Protein AF-A0A352MBY8-F1 (afdb_monomer)

Radius of gyration: 14.83 Å; Cα contacts (8 Å, |Δi|>4): 78; chains: 1; bounding box: 33×24×43 Å

pLDDT: mean 87.15, std 10.73, range [58.91, 97.12]

Nearest PDB structures (foldseek):
  4jas-assembly1_A-2  TM=9.093E-01  e=1.046E-02  Thermotoga maritima MSB8
  6rh7-assembly1_B  TM=7.644E-01  e=7.951E-03  Thermotoga maritima
  3dge-assembly3_A  TM=7.659E-01  e=9.766E-03  Thermotoga maritima
  4biw-assembly1_A  TM=8.498E-01  e=5.419E-02  Escherichia coli K-12
  5lfk-assembly1_B-2  TM=8.723E-01  e=8.175E-02  Escherichia coli

Mean predicted aligned error: 5.33 Å

Foldseek 3Di:
DKDWDDPDVVDIDIDDDDDDPDQKADPVCFVVLLDFQGDRDPVCCVVPNDRSCPNVVVQVVQVVVVHHDGDDIDGD

Solvent-accessible surface area (backbone atoms only — not comparable to full-atom values): 4866 Å² total; per-residue (Å²): 89,77,50,75,46,82,75,48,98,96,39,74,46,75,50,77,52,85,86,83,88,70,68,53,44,56,75,94,42,61,76,49,45,46,32,74,66,27,63,93,42,78,66,47,43,75,75,74,50,77,65,30,44,68,50,22,50,50,48,54,54,35,47,76,71,73,49,83,86,87,86,86,64,60,58,118

Sequence (76 aa):
EVTSTEKSPGEIELLVEVSDTGIGIDESKFNLIFEDFTQAEMSTARKYGGTGLGLSIVKKLVELQGGTIDLKSKKN

Secondary structure (DSSP, 8-state):
-EEEEEEETTEEEEEE-----SS---GGGTTGGGSTT--S-HHHHHHH---SHHHHHHHHHHHHTT----------

Structure (mmCIF, N/CA/C/O backbone):
data_AF-A0A352MBY8-F1
#
_entry.id   AF-A0A352MBY8-F1
#
loop_
_atom_site.group_PDB
_atom_site.id
_atom_site.type_symbol
_atom_site.label_atom_id
_atom_site.label_alt_id
_atom_site.label_comp_id
_atom_site.label_asym_id
_atom_site.label_entity_id
_atom_site.label_seq_id
_atom_site.pdbx_PDB_ins_code
_atom_site.Cartn_x
_atom_site.Cartn_y
_atom_site.Cartn_z
_atom_site.occupancy
_atom_site.B_iso_or_equiv
_atom_site.auth_seq_id
_atom_site.auth_comp_id
_atom_site.auth_asym_id
_atom_site.auth_atom_id
_atom_site.pdbx_PDB_model_num
ATOM 1 N N . GLU A 1 1 ? -6.563 -10.866 0.176 1.00 91.81 1 GLU A N 1
ATOM 2 C CA . GLU A 1 1 ? -7.228 -11.396 1.377 1.00 91.81 1 GLU A CA 1
ATOM 3 C C . GLU A 1 1 ? -7.944 -10.265 2.101 1.00 91.81 1 GLU A C 1
ATOM 5 O O . GLU A 1 1 ? -7.527 -9.123 1.955 1.00 91.81 1 GLU A O 1
ATOM 10 N N . VAL A 1 2 ? -9.041 -10.548 2.802 1.00 95.19 2 VAL A N 1
ATOM 11 C CA . VAL A 1 2 ? -9.730 -9.560 3.645 1.00 95.19 2 VAL A CA 1
ATOM 12 C C . VAL A 1 2 ? -9.992 -10.207 4.995 1.00 95.19 2 VAL A C 1
ATOM 14 O O . VAL A 1 2 ? -10.607 -11.271 5.047 1.00 95.19 2 VAL A O 1
ATOM 17 N N . THR A 1 3 ? -9.537 -9.572 6.069 1.00 96.88 3 THR A N 1
ATOM 18 C CA . THR A 1 3 ? -9.777 -10.007 7.448 1.00 96.88 3 THR A CA 1
ATOM 19 C C . THR A 1 3 ? -10.338 -8.852 8.274 1.00 96.88 3 THR A C 1
ATOM 21 O O . THR A 1 3 ? -10.243 -7.686 7.890 1.00 96.88 3 THR A O 1
ATOM 24 N N . SER A 1 4 ? -10.991 -9.179 9.388 1.00 95.56 4 SER A N 1
ATOM 25 C CA . SER A 1 4 ? -11.627 -8.202 10.271 1.00 95.56 4 SER A CA 1
ATOM 26 C C . SER A 1 4 ? -11.337 -8.524 11.729 1.00 95.56 4 SER A C 1
ATOM 28 O O . SER A 1 4 ? -11.417 -9.692 12.119 1.00 95.56 4 SER A O 1
ATOM 30 N N . THR A 1 5 ? -11.090 -7.505 12.540 1.00 95.44 5 THR A N 1
ATOM 31 C CA . THR A 1 5 ? -10.897 -7.621 13.989 1.00 95.44 5 THR A CA 1
ATOM 32 C C . THR A 1 5 ? -11.797 -6.625 14.719 1.00 95.44 5 THR A C 1
ATOM 34 O O . THR A 1 5 ? -12.105 -5.549 14.210 1.00 95.44 5 THR A O 1
ATOM 37 N N . GLU A 1 6 ? -12.271 -6.987 15.912 1.00 94.38 6 GLU A N 1
ATOM 38 C CA . GLU 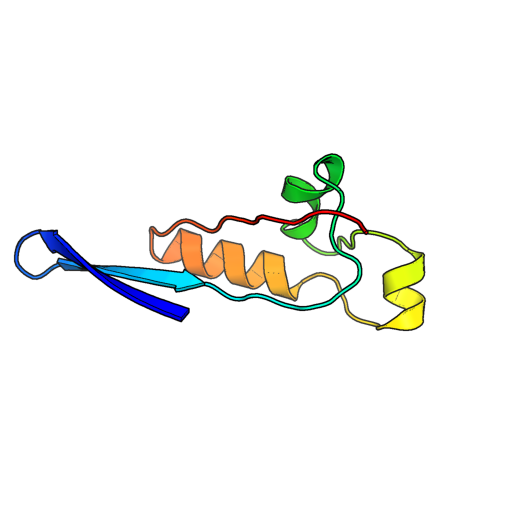A 1 6 ? -12.972 -6.037 16.779 1.00 94.38 6 GLU A CA 1
ATOM 39 C C . GLU A 1 6 ? -11.933 -5.146 17.465 1.00 94.38 6 GLU A C 1
ATOM 41 O O . GLU A 1 6 ? -11.045 -5.643 18.160 1.00 94.38 6 GLU A O 1
ATOM 46 N N . LYS A 1 7 ? -12.032 -3.833 17.254 1.00 90.12 7 LYS A N 1
ATOM 47 C CA . LYS A 1 7 ? -11.111 -2.850 17.840 1.00 90.12 7 LYS A CA 1
ATOM 48 C C . LYS A 1 7 ? -11.660 -2.279 19.143 1.00 90.12 7 LYS A C 1
ATOM 50 O O . LYS A 1 7 ? -10.917 -2.073 20.102 1.00 90.12 7 LYS A O 1
ATOM 55 N N . SER A 1 8 ? -1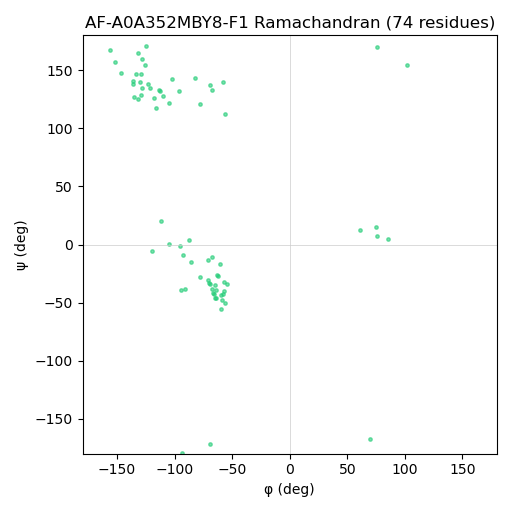2.967 -2.042 19.181 1.00 93.62 8 SER A N 1
ATOM 56 C CA . SER A 1 8 ? -13.725 -1.621 20.357 1.00 93.62 8 SER A CA 1
ATOM 57 C C . SER A 1 8 ? -15.203 -2.018 20.184 1.00 93.62 8 SER A C 1
ATOM 59 O O . SER A 1 8 ? -15.595 -2.390 19.076 1.00 93.62 8 SER A O 1
ATOM 61 N N . PRO A 1 9 ? -16.047 -1.975 21.235 1.00 94.94 9 PRO A N 1
ATOM 62 C CA . PRO A 1 9 ? -17.453 -2.357 21.114 1.00 94.94 9 PRO A CA 1
ATOM 63 C C . PRO A 1 9 ? -18.180 -1.547 20.029 1.00 94.94 9 PRO A C 1
ATOM 65 O O . PRO A 1 9 ? -18.404 -0.347 20.179 1.00 94.94 9 PRO A O 1
ATOM 68 N N . GLY A 1 10 ? -18.568 -2.217 18.942 1.00 92.50 10 GLY A N 1
ATOM 69 C CA . GLY A 1 10 ? -19.222 -1.591 17.785 1.00 92.50 10 GLY A CA 1
ATOM 70 C C . GLY A 1 10 ? -18.274 -0.993 16.734 1.00 92.50 10 GLY A C 1
ATOM 71 O O . GLY A 1 10 ? -18.759 -0.406 15.768 1.00 92.50 10 GLY A O 1
ATOM 72 N N . GLU A 1 11 ? -16.956 -1.163 16.878 1.00 93.50 11 GLU A N 1
ATOM 73 C CA . GLU A 1 11 ? -15.929 -0.732 15.921 1.00 93.50 11 GLU A CA 1
ATOM 74 C C . GLU A 1 11 ? -15.148 -1.944 15.391 1.00 93.50 11 GLU A C 1
ATOM 76 O O . GLU A 1 11 ? -14.575 -2.731 16.150 1.00 93.50 11 GLU A O 1
ATOM 81 N N . ILE A 1 12 ? -15.098 -2.071 14.066 1.00 94.62 12 ILE A N 1
ATOM 82 C CA . ILE A 1 12 ? -14.371 -3.135 13.369 1.00 94.62 12 ILE A CA 1
ATOM 83 C C . ILE A 1 12 ? -13.212 -2.505 12.606 1.00 94.62 12 ILE A C 1
ATOM 85 O O . ILE A 1 12 ? -13.399 -1.530 11.880 1.00 94.62 12 ILE A O 1
ATOM 89 N N . GLU A 1 13 ? -12.033 -3.098 12.732 1.00 94.62 13 GLU A N 1
ATOM 90 C CA . GLU A 1 13 ? -10.891 -2.817 11.873 1.00 94.62 13 GLU A CA 1
ATOM 91 C C . GLU A 1 13 ? -10.840 -3.857 10.748 1.00 94.62 13 GLU A C 1
ATOM 93 O O . GLU A 1 13 ? -10.993 -5.058 10.983 1.00 94.62 13 GLU A O 1
ATOM 98 N N . LEU A 1 14 ? -10.679 -3.393 9.507 1.00 95.94 14 LEU A N 1
ATOM 99 C CA . LEU A 1 14 ? -10.587 -4.242 8.321 1.00 95.94 14 LEU A CA 1
ATOM 100 C C . LEU A 1 14 ? -9.165 -4.196 7.768 1.00 95.94 14 LEU A C 1
ATOM 102 O O . LEU A 1 14 ? -8.655 -3.120 7.462 1.00 95.94 14 LEU A O 1
ATOM 106 N N . LEU A 1 15 ? -8.564 -5.365 7.567 1.00 96.19 15 LEU A N 1
ATOM 107 C CA . LEU A 1 15 ? -7.301 -5.516 6.855 1.00 96.19 15 LEU A CA 1
ATOM 108 C C . LEU A 1 15 ? -7.583 -6.085 5.464 1.00 96.19 15 LEU A C 1
ATOM 110 O O . LEU A 1 15 ? -8.149 -7.169 5.324 1.00 96.19 15 LEU A O 1
ATOM 114 N N . VAL A 1 16 ? -7.171 -5.351 4.431 1.00 96.75 16 VAL A N 1
ATOM 115 C CA . VAL A 1 16 ? -7.288 -5.760 3.028 1.00 96.75 16 VAL A CA 1
ATOM 116 C C . VAL A 1 16 ? -5.890 -5.909 2.446 1.00 96.75 16 VA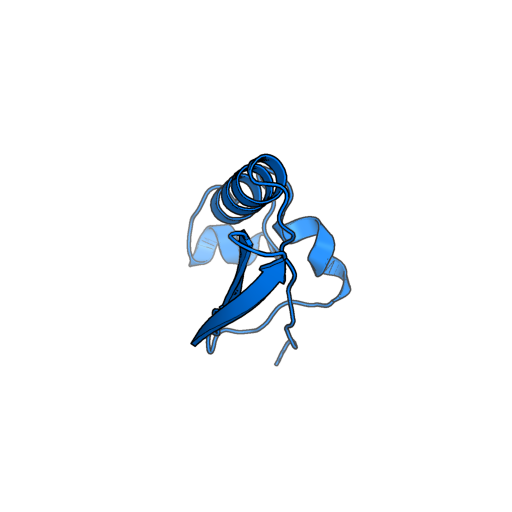L A C 1
ATOM 118 O O . VAL A 1 16 ? -5.148 -4.938 2.339 1.00 96.75 16 VAL A O 1
ATOM 121 N N . GLU A 1 17 ? -5.545 -7.121 2.025 1.00 96.38 17 GLU A N 1
ATOM 122 C CA . GLU A 1 17 ? -4.250 -7.440 1.425 1.00 96.38 17 GLU A CA 1
ATOM 123 C C . GLU A 1 17 ? -4.413 -7.810 -0.049 1.00 96.38 17 GLU A C 1
ATOM 125 O O . GLU A 1 17 ? -5.252 -8.636 -0.422 1.00 96.38 17 GLU A O 1
ATOM 130 N N . VAL A 1 18 ? -3.580 -7.223 -0.903 1.00 94.81 18 VAL A N 1
ATOM 131 C CA . VAL A 1 18 ? -3.526 -7.520 -2.338 1.00 94.81 18 VAL A CA 1
ATOM 132 C C . VAL A 1 18 ? -2.118 -7.992 -2.671 1.00 94.81 18 VAL A C 1
ATOM 134 O O . VAL A 1 18 ? -1.139 -7.398 -2.231 1.00 94.81 18 VAL A O 1
ATOM 137 N N . SER A 1 19 ? -2.011 -9.069 -3.445 1.00 93.94 19 SER A N 1
ATOM 138 C CA . SER A 1 19 ? -0.730 -9.617 -3.892 1.00 93.94 19 SER A CA 1
ATOM 139 C C . SER A 1 19 ? -0.752 -9.835 -5.396 1.00 93.94 19 SER A C 1
ATOM 141 O O . SER A 1 19 ? -1.753 -10.291 -5.950 1.00 93.94 19 SER A O 1
ATOM 143 N N . ASP A 1 20 ? 0.364 -9.525 -6.047 1.00 90.81 20 ASP A N 1
ATOM 144 C CA . ASP A 1 20 ? 0.577 -9.738 -7.474 1.00 90.81 20 ASP A CA 1
ATOM 145 C C . ASP A 1 20 ? 1.839 -10.581 -7.730 1.00 90.81 20 ASP A C 1
ATOM 147 O O . ASP A 1 20 ? 2.601 -10.896 -6.817 1.00 90.81 20 ASP A O 1
ATOM 151 N N . THR A 1 21 ? 2.028 -10.998 -8.982 1.00 92.31 21 THR A N 1
ATOM 152 C CA . THR A 1 21 ? 3.169 -11.820 -9.437 1.00 92.31 21 THR A CA 1
ATOM 153 C C . THR A 1 21 ? 4.108 -11.042 -10.363 1.00 92.31 21 THR A C 1
ATOM 155 O O . THR A 1 21 ? 4.841 -11.623 -11.164 1.00 92.31 21 THR A O 1
ATOM 158 N N . GLY A 1 22 ? 4.053 -9.712 -10.304 1.00 87.19 22 GLY A N 1
ATOM 159 C CA . GLY A 1 22 ? 4.834 -8.815 -11.136 1.00 87.19 22 GLY A CA 1
ATOM 160 C C . GLY A 1 22 ? 6.327 -8.825 -10.811 1.00 87.19 22 GLY A C 1
ATOM 161 O O . GLY A 1 22 ? 6.849 -9.617 -10.032 1.00 87.19 22 GLY A O 1
ATOM 162 N N . ILE A 1 23 ? 7.042 -7.890 -11.433 1.00 87.00 23 ILE A N 1
ATOM 163 C CA . ILE A 1 23 ? 8.507 -7.763 -11.331 1.00 87.00 23 ILE A CA 1
ATOM 164 C C . ILE A 1 23 ? 9.010 -7.347 -9.936 1.00 87.00 23 ILE A C 1
ATOM 166 O O . ILE A 1 23 ? 10.217 -7.370 -9.690 1.00 87.00 23 ILE A O 1
ATOM 170 N N . GLY A 1 24 ? 8.095 -6.944 -9.052 1.00 88.88 24 GLY A N 1
ATOM 171 C CA . GLY A 1 24 ? 8.400 -6.379 -7.747 1.00 88.88 24 GLY A CA 1
ATOM 172 C C . GLY A 1 24 ? 8.894 -4.931 -7.801 1.00 88.88 24 GLY A C 1
ATOM 173 O O . GLY A 1 24 ? 9.177 -4.364 -8.860 1.00 88.88 24 GLY A O 1
ATOM 174 N N . ILE A 1 25 ? 8.978 -4.316 -6.627 1.00 86.88 25 ILE A N 1
ATOM 175 C CA . ILE A 1 25 ? 9.384 -2.923 -6.431 1.00 86.88 25 ILE A CA 1
ATOM 176 C C . ILE A 1 25 ? 10.586 -2.906 -5.488 1.00 86.88 25 ILE A C 1
A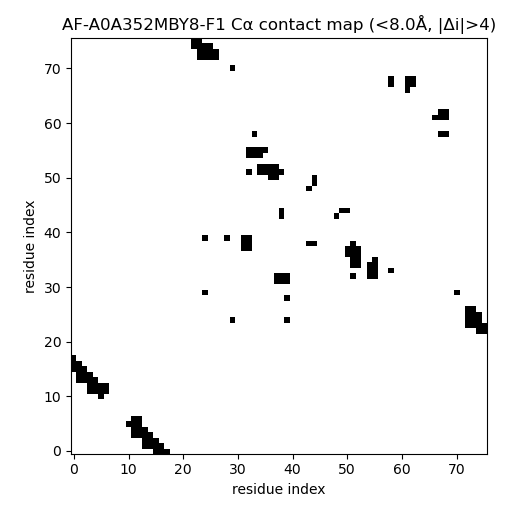TOM 178 O O . ILE A 1 25 ? 10.636 -3.654 -4.516 1.00 86.88 25 ILE A O 1
ATOM 182 N N . ASP A 1 26 ? 11.568 -2.066 -5.806 1.00 89.31 26 ASP A N 1
ATOM 183 C CA . ASP A 1 26 ? 12.726 -1.824 -4.946 1.00 89.31 26 ASP A CA 1
ATOM 184 C C . ASP A 1 26 ? 12.305 -1.052 -3.684 1.00 89.31 26 ASP A C 1
ATOM 186 O O . ASP A 1 26 ? 11.536 -0.092 -3.789 1.00 89.31 26 ASP A O 1
ATOM 190 N N . GLU A 1 27 ? 12.824 -1.435 -2.515 1.00 88.69 27 GLU A N 1
ATOM 191 C CA . GLU A 1 27 ? 12.497 -0.803 -1.225 1.00 88.69 27 GLU A CA 1
ATOM 192 C C . GLU A 1 27 ? 12.728 0.714 -1.234 1.00 88.69 27 GLU A C 1
ATOM 194 O O . GLU A 1 27 ? 11.936 1.470 -0.669 1.00 88.69 27 GLU A O 1
ATOM 199 N N . SER A 1 28 ? 13.739 1.191 -1.971 1.00 87.81 28 SER A N 1
ATOM 200 C CA . SER A 1 28 ? 14.027 2.626 -2.122 1.00 87.81 28 SER A CA 1
ATOM 201 C C . SER A 1 28 ? 12.879 3.430 -2.745 1.00 87.81 28 SER A C 1
ATOM 203 O O . SER A 1 28 ? 12.849 4.657 -2.635 1.00 87.81 28 SER A O 1
ATOM 205 N N . LYS A 1 29 ? 11.922 2.760 -3.395 1.00 86.81 29 LYS A N 1
ATOM 206 C CA . LYS A 1 29 ? 10.794 3.378 -4.101 1.00 86.81 29 LYS A CA 1
ATOM 207 C C . LYS A 1 29 ? 9.469 3.248 -3.353 1.00 86.81 29 LYS A C 1
ATOM 209 O O . LYS A 1 29 ? 8.469 3.749 -3.852 1.00 86.81 29 LYS A O 1
ATOM 214 N N . PHE A 1 30 ? 9.430 2.628 -2.173 1.00 89.38 30 PHE A N 1
ATOM 215 C CA . PHE A 1 30 ? 8.175 2.345 -1.460 1.00 89.38 30 PHE A CA 1
ATOM 216 C C . PHE A 1 30 ? 7.370 3.599 -1.122 1.00 89.38 30 PHE A C 1
ATOM 218 O O . PHE A 1 30 ? 6.169 3.645 -1.360 1.00 89.38 30 PHE A O 1
ATOM 225 N N . ASN A 1 31 ? 8.034 4.651 -0.649 1.00 85.69 31 ASN A N 1
ATOM 226 C CA . ASN A 1 31 ? 7.350 5.918 -0.376 1.00 85.69 31 ASN A CA 1
ATOM 227 C C . ASN A 1 31 ? 6.899 6.604 -1.669 1.00 85.69 31 ASN A C 1
ATOM 229 O O . ASN A 1 31 ? 5.846 7.229 -1.722 1.00 85.69 31 ASN A O 1
ATOM 233 N N . LEU A 1 32 ? 7.693 6.445 -2.726 1.00 87.31 32 LEU A N 1
ATOM 234 C CA . LEU A 1 32 ? 7.521 7.146 -3.984 1.00 87.31 32 LEU A CA 1
ATOM 235 C C . LEU A 1 32 ? 6.286 6.665 -4.767 1.00 87.31 32 LEU A C 1
ATOM 237 O O . LEU A 1 32 ? 5.678 7.446 -5.489 1.00 87.31 32 LEU A O 1
ATOM 241 N N . ILE A 1 33 ? 5.887 5.395 -4.639 1.00 88.25 33 ILE A N 1
ATOM 242 C CA . ILE A 1 33 ? 4.750 4.863 -5.413 1.00 88.25 33 ILE A CA 1
ATOM 243 C C . ILE A 1 33 ? 3.385 5.399 -4.970 1.00 88.25 33 ILE A C 1
ATOM 245 O O . ILE A 1 33 ? 2.402 5.214 -5.684 1.00 88.25 33 ILE A O 1
ATOM 249 N N . PHE A 1 34 ? 3.321 6.043 -3.805 1.00 90.81 34 PHE A N 1
ATOM 250 C CA . PHE A 1 34 ? 2.116 6.701 -3.313 1.00 90.81 34 PHE A CA 1
ATOM 251 C C . PHE A 1 34 ? 2.073 8.200 -3.643 1.00 90.81 34 PHE A C 1
ATOM 253 O O . PHE A 1 34 ? 1.092 8.861 -3.304 1.00 90.81 34 PHE A O 1
ATOM 260 N N . GLU A 1 35 ? 3.106 8.740 -4.294 1.00 88.81 35 GLU A N 1
ATOM 261 C CA . GLU A 1 35 ? 3.157 10.138 -4.717 1.00 88.81 35 GLU A CA 1
ATOM 262 C C . GLU A 1 35 ? 2.414 10.348 -6.039 1.00 88.81 35 GLU A C 1
ATOM 264 O O . GLU A 1 35 ? 2.474 9.522 -6.957 1.00 88.81 35 GLU A O 1
ATOM 269 N N . ASP A 1 36 ? 1.736 11.491 -6.159 1.00 86.81 36 ASP A N 1
ATOM 270 C CA . ASP A 1 36 ? 1.021 11.848 -7.381 1.00 86.81 36 ASP A CA 1
ATOM 271 C C . ASP A 1 36 ? 1.984 11.876 -8.581 1.00 86.81 36 ASP A C 1
ATOM 273 O O . ASP A 1 36 ? 3.121 12.342 -8.495 1.00 86.81 36 ASP A O 1
ATOM 277 N N . PHE A 1 37 ? 1.513 11.378 -9.725 1.00 81.31 37 PHE A N 1
ATOM 278 C CA . PHE A 1 37 ? 2.257 11.343 -10.989 1.00 81.31 37 PHE A CA 1
ATOM 279 C C . PHE A 1 37 ? 3.559 10.542 -10.984 1.00 81.31 37 PHE A C 1
ATOM 281 O O . PHE A 1 37 ? 4.327 10.620 -11.949 1.00 81.31 37 PHE A O 1
ATOM 288 N N . THR A 1 38 ? 3.803 9.737 -9.949 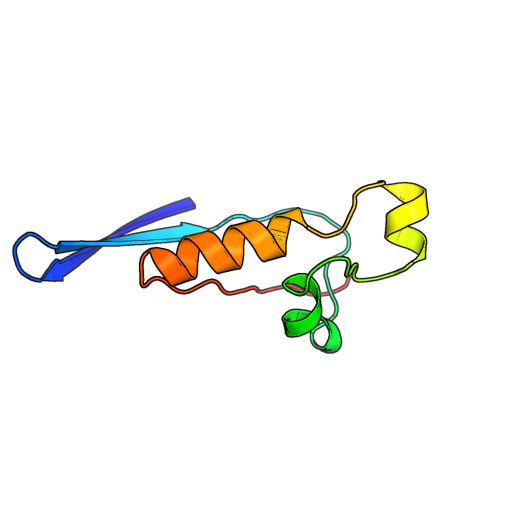1.00 79.75 38 THR A N 1
ATOM 289 C CA . THR A 1 38 ? 5.055 9.000 -9.846 1.00 79.75 38 THR A CA 1
ATOM 290 C C . THR A 1 38 ? 4.898 7.535 -10.223 1.00 79.75 38 THR A C 1
ATOM 292 O O . THR A 1 38 ? 3.889 6.884 -9.962 1.00 79.75 38 THR A O 1
ATOM 295 N N . GLN A 1 39 ? 5.918 7.006 -10.894 1.00 71.88 39 GLN A N 1
ATOM 296 C CA . GLN A 1 39 ? 6.015 5.601 -11.255 1.00 71.88 39 GLN A CA 1
ATOM 297 C C . GLN A 1 39 ? 7.405 5.083 -10.922 1.00 71.88 39 GLN A C 1
ATOM 299 O O . GLN A 1 39 ? 8.391 5.809 -11.047 1.00 71.88 39 GLN A O 1
ATOM 304 N N . ALA A 1 40 ? 7.490 3.808 -10.537 1.00 67.50 40 ALA A N 1
ATOM 305 C CA . ALA A 1 40 ? 8.747 3.208 -10.112 1.00 67.50 40 ALA A CA 1
ATOM 306 C C . ALA A 1 40 ? 9.851 3.308 -11.184 1.00 67.50 40 ALA A C 1
ATOM 308 O O . ALA A 1 40 ? 11.016 3.461 -10.829 1.00 67.50 40 ALA A O 1
ATOM 309 N N . GLU A 1 41 ? 9.528 3.265 -12.482 1.00 67.19 41 GLU A N 1
ATOM 310 C CA . GLU A 1 41 ? 10.481 3.538 -13.567 1.00 67.19 41 GLU A CA 1
ATOM 311 C C . GLU 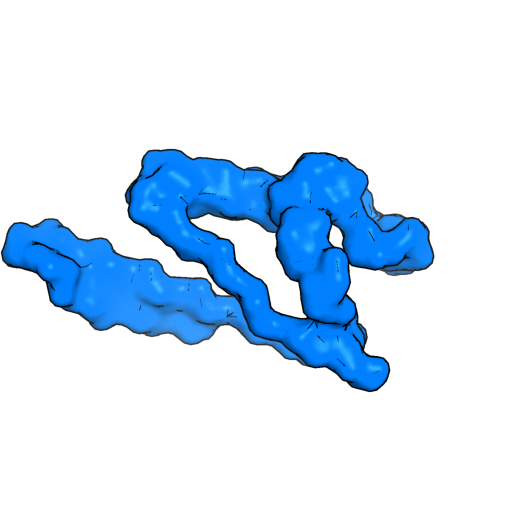A 1 41 ? 9.796 4.221 -14.764 1.00 67.19 41 GLU A C 1
ATOM 313 O O . GLU A 1 41 ? 8.649 3.921 -15.091 1.00 67.19 41 GLU A O 1
ATOM 318 N N . MET A 1 42 ? 10.520 5.092 -15.484 1.00 58.91 42 MET A N 1
ATOM 319 C CA . MET A 1 42 ? 10.031 5.701 -16.738 1.00 58.91 42 MET A CA 1
ATOM 320 C C . MET A 1 42 ? 9.757 4.664 -17.843 1.00 58.91 42 MET A C 1
ATOM 322 O O . MET A 1 42 ? 8.942 4.897 -18.737 1.00 58.91 42 MET A O 1
ATOM 326 N N . SER A 1 43 ? 10.449 3.522 -17.804 1.00 59.28 43 SER A N 1
ATOM 327 C CA . SER A 1 43 ? 10.240 2.385 -18.709 1.00 59.28 43 SER A CA 1
ATOM 328 C C . SER A 1 43 ? 8.851 1.758 -18.513 1.00 59.28 43 SER A C 1
ATOM 330 O O . SER A 1 43 ? 8.217 1.351 -19.489 1.00 59.28 43 SER A O 1
ATOM 332 N N . THR A 1 44 ? 8.347 1.749 -17.276 1.00 60.88 44 THR A N 1
ATOM 333 C CA . THR A 1 44 ? 7.037 1.213 -16.887 1.00 60.88 44 THR A CA 1
ATOM 334 C C . THR A 1 44 ? 5.899 2.024 -17.504 1.00 60.88 44 THR A C 1
ATOM 336 O O . THR A 1 44 ? 5.000 1.426 -18.093 1.00 60.88 44 THR A O 1
ATOM 339 N N . ALA A 1 45 ? 5.991 3.361 -17.501 1.00 60.53 45 ALA A N 1
ATOM 340 C CA . ALA A 1 45 ? 5.002 4.256 -18.120 1.00 60.53 45 ALA A CA 1
ATOM 341 C C . ALA A 1 45 ? 4.813 3.962 -19.610 1.00 60.53 45 ALA A C 1
ATOM 343 O O . ALA A 1 45 ? 3.704 3.969 -20.137 1.00 60.53 45 ALA A O 1
ATOM 344 N N . ARG A 1 46 ? 5.923 3.680 -20.299 1.00 59.59 46 ARG A N 1
ATOM 345 C CA . ARG A 1 46 ? 5.932 3.426 -21.740 1.00 59.59 46 ARG A CA 1
ATOM 346 C C . ARG A 1 46 ? 5.441 2.018 -22.089 1.00 59.59 46 ARG A C 1
ATOM 348 O O . ARG A 1 46 ? 4.930 1.818 -23.184 1.00 59.59 46 ARG A O 1
ATOM 355 N N . LYS A 1 47 ? 5.614 1.052 -21.178 1.00 65.44 47 LYS A N 1
ATOM 356 C CA . LYS A 1 47 ? 5.256 -0.362 -21.380 1.00 65.44 47 LYS A CA 1
ATOM 357 C C . LYS A 1 47 ? 3.831 -0.698 -20.934 1.00 65.44 47 LYS A C 1
ATOM 359 O O . LYS A 1 47 ? 3.174 -1.490 -21.599 1.00 65.44 47 LYS A O 1
ATOM 364 N N . TYR A 1 48 ? 3.367 -0.120 -19.829 1.00 69.75 48 TYR A N 1
ATOM 365 C CA . TYR A 1 48 ? 2.076 -0.452 -19.213 1.00 69.75 48 TYR A CA 1
ATOM 366 C C . TYR A 1 48 ? 1.110 0.741 -19.133 1.00 69.75 48 TYR A C 1
ATOM 368 O O . TYR A 1 48 ? -0.049 0.560 -18.771 1.00 69.75 48 TYR A O 1
ATOM 376 N N . GLY A 1 49 ? 1.549 1.947 -19.514 1.00 67.25 49 GLY A N 1
ATOM 377 C CA . GLY A 1 49 ? 0.731 3.156 -19.430 1.00 67.25 49 GLY A CA 1
ATOM 378 C C . GLY A 1 49 ? 0.477 3.611 -17.988 1.00 67.25 49 GLY A C 1
ATOM 379 O O . GLY A 1 49 ? 1.110 3.149 -17.041 1.00 67.25 49 GLY A O 1
ATOM 380 N N . GLY A 1 50 ? -0.467 4.540 -17.829 1.00 74.38 50 GLY A N 1
ATOM 381 C CA . GLY A 1 50 ? -0.929 5.031 -16.529 1.00 74.38 50 GLY A CA 1
ATOM 382 C C . GLY A 1 50 ? -0.346 6.387 -16.133 1.00 74.38 50 GLY A C 1
ATOM 383 O O . GLY A 1 50 ? 0.730 6.780 -16.571 1.00 74.38 50 GLY A O 1
ATOM 384 N N . THR A 1 51 ? -1.078 7.116 -15.293 1.00 79.12 51 THR A N 1
ATOM 385 C CA . THR A 1 51 ? -0.685 8.443 -14.794 1.00 79.12 51 THR A CA 1
ATOM 386 C C . THR A 1 51 ? 0.069 8.386 -13.472 1.00 79.12 51 THR A C 1
ATOM 388 O O . THR A 1 51 ? 0.563 9.410 -13.042 1.00 79.12 51 THR A O 1
ATOM 391 N N . GLY A 1 52 ? 0.141 7.225 -12.810 1.00 81.69 52 GLY A N 1
ATOM 392 C CA . GLY A 1 52 ? 0.692 7.113 -11.452 1.00 81.69 52 GLY A CA 1
ATOM 393 C C . GLY A 1 52 ? -0.247 7.614 -10.343 1.00 81.69 52 GLY A C 1
ATOM 394 O O . GLY A 1 52 ? 0.153 7.666 -9.194 1.00 81.69 52 GLY A O 1
ATOM 395 N N . LEU A 1 53 ? -1.503 7.958 -10.656 1.00 89.12 53 LEU A N 1
ATOM 396 C CA . LEU A 1 53 ? -2.447 8.504 -9.666 1.00 89.12 53 LEU A CA 1
ATOM 397 C C . LEU A 1 53 ? -3.217 7.446 -8.863 1.00 89.12 53 LEU A C 1
ATOM 399 O O . LEU A 1 53 ? -3.838 7.770 -7.860 1.00 89.12 53 LEU A O 1
ATOM 403 N N . GLY A 1 54 ? -3.231 6.185 -9.302 1.00 90.75 54 GLY A N 1
ATOM 404 C CA . GLY A 1 54 ? -4.076 5.159 -8.681 1.00 90.75 54 GLY A CA 1
ATOM 405 C C . GLY A 1 54 ? -3.763 4.953 -7.196 1.00 90.75 54 GLY A C 1
ATOM 406 O O . GLY A 1 54 ? -4.642 5.101 -6.352 1.00 90.75 54 GLY A O 1
ATOM 407 N N . LEU A 1 55 ? -2.501 4.662 -6.871 1.00 92.12 55 LEU A N 1
ATOM 408 C CA . LEU A 1 55 ? -2.078 4.402 -5.492 1.00 92.12 55 LEU A CA 1
ATOM 409 C C . LEU A 1 55 ? -2.109 5.658 -4.615 1.00 92.12 55 LEU A C 1
ATOM 411 O O . LEU A 1 55 ? -2.443 5.555 -3.437 1.00 92.12 55 LEU A O 1
ATOM 415 N N . SER A 1 56 ? -1.830 6.837 -5.177 1.00 91.69 56 SER A N 1
ATOM 416 C CA . SER A 1 56 ? -1.919 8.091 -4.427 1.00 91.69 56 SER A CA 1
ATOM 417 C C . SER A 1 56 ? -3.364 8.428 -4.043 1.00 91.69 56 SER A C 1
ATOM 419 O O . SER A 1 56 ? -3.624 8.855 -2.917 1.00 91.69 56 SER A O 1
ATOM 421 N N . ILE A 1 57 ? -4.332 8.161 -4.929 1.00 94.19 57 ILE A N 1
ATOM 422 C CA . ILE A 1 57 ? -5.765 8.274 -4.620 1.00 94.19 57 ILE A CA 1
ATOM 423 C C . ILE A 1 57 ? -6.160 7.266 -3.537 1.00 94.19 57 ILE A C 1
ATOM 425 O O . ILE A 1 57 ? -6.834 7.645 -2.582 1.00 94.19 57 ILE A O 1
ATOM 429 N N . VAL A 1 58 ? -5.727 6.005 -3.652 1.00 95.38 58 VAL A N 1
ATOM 430 C CA . VAL A 1 58 ? -6.018 4.971 -2.643 1.00 95.38 58 VAL A CA 1
ATOM 431 C C . VAL A 1 58 ? -5.488 5.385 -1.272 1.00 95.38 58 VAL A C 1
ATOM 433 O O . VAL A 1 58 ? -6.248 5.351 -0.308 1.00 95.38 58 VAL A O 1
ATOM 436 N N . LYS A 1 59 ? -4.233 5.842 -1.183 1.00 94.75 59 LYS A N 1
ATOM 437 C CA . LYS A 1 59 ? -3.644 6.322 0.074 1.00 94.75 59 LYS A CA 1
ATOM 438 C C . LYS A 1 59 ? -4.473 7.446 0.691 1.00 94.75 59 LYS A C 1
ATOM 440 O O . LYS A 1 59 ? -4.871 7.332 1.844 1.00 94.75 59 LYS A O 1
ATOM 445 N N . LYS A 1 60 ? -4.819 8.473 -0.094 1.00 95.62 60 LYS A 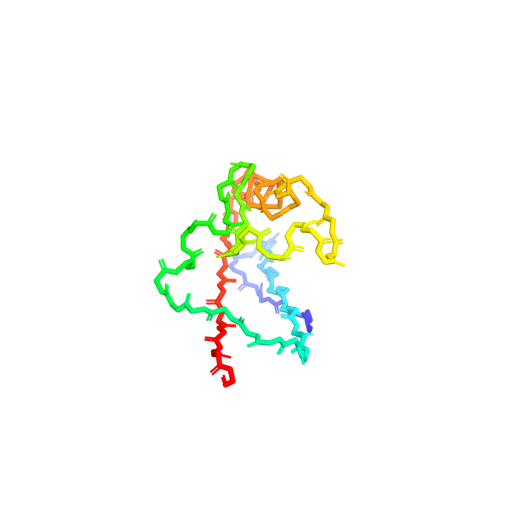N 1
ATOM 446 C CA . LYS A 1 60 ? -5.649 9.597 0.373 1.00 95.62 60 LYS A CA 1
ATOM 447 C C . LYS A 1 60 ? -7.012 9.127 0.893 1.00 95.62 60 LYS A C 1
ATOM 449 O O . LYS A 1 60 ? -7.468 9.613 1.920 1.00 95.62 60 LYS A O 1
ATOM 454 N N . LEU A 1 61 ? -7.668 8.189 0.207 1.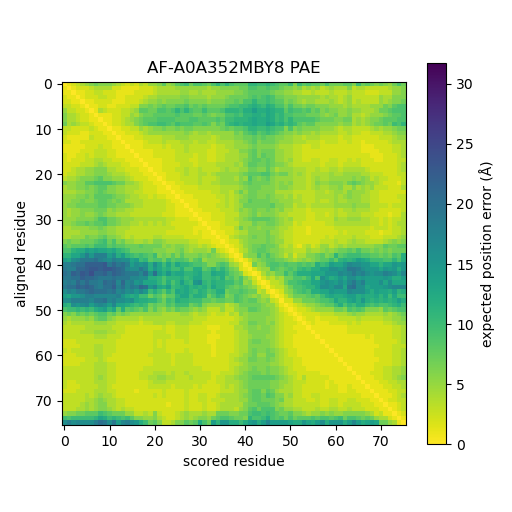00 97.00 61 LEU A N 1
ATOM 455 C CA . LEU A 1 61 ? -8.964 7.652 0.638 1.00 97.00 61 LEU A CA 1
ATOM 456 C C . LEU A 1 61 ? -8.861 6.854 1.943 1.00 97.00 61 LEU A C 1
ATOM 458 O O . LEU A 1 61 ? -9.717 7.013 2.810 1.00 97.00 61 LEU A O 1
ATOM 462 N N . VAL A 1 62 ? -7.824 6.028 2.089 1.00 96.12 62 VAL A N 1
ATOM 463 C CA . VAL A 1 62 ? -7.569 5.245 3.307 1.00 96.12 62 VAL A CA 1
ATOM 464 C C . VAL A 1 62 ? -7.264 6.166 4.491 1.00 96.12 62 VAL A C 1
ATOM 466 O O . VAL A 1 62 ? -7.871 6.021 5.550 1.00 96.12 62 VAL A O 1
ATOM 469 N N . GLU A 1 63 ? -6.403 7.166 4.301 1.00 96.00 63 GLU A N 1
ATOM 470 C CA . GLU A 1 63 ? -6.063 8.151 5.336 1.00 96.00 63 GLU A CA 1
ATOM 471 C C . GLU A 1 63 ? -7.279 9.000 5.747 1.00 96.00 63 GLU A C 1
ATOM 473 O O . GLU A 1 63 ? -7.487 9.244 6.934 1.00 96.00 63 GLU A O 1
ATOM 478 N N . LEU A 1 64 ? -8.138 9.397 4.796 1.00 97.12 64 LEU A N 1
ATOM 479 C CA . LEU A 1 64 ? -9.395 10.106 5.088 1.00 97.12 64 LEU A CA 1
ATOM 480 C C . LEU A 1 64 ? -10.375 9.269 5.922 1.00 97.12 64 LEU A C 1
ATOM 482 O O . LEU A 1 64 ? -11.201 9.833 6.637 1.00 97.12 64 LEU A O 1
ATOM 486 N N . GLN A 1 65 ? -10.291 7.942 5.834 1.00 93.81 65 GLN A N 1
ATOM 487 C CA . GLN A 1 65 ? -11.071 7.009 6.651 1.00 93.81 65 GLN A CA 1
ATOM 488 C C . GLN A 1 65 ? -10.387 6.678 7.988 1.00 93.81 65 GLN A C 1
ATOM 490 O O . GLN A 1 65 ? -10.907 5.869 8.752 1.00 93.81 65 GLN A O 1
ATOM 495 N N . GLY A 1 66 ? -9.242 7.300 8.291 1.00 94.00 66 GLY A N 1
ATOM 496 C CA . GLY A 1 66 ? -8.473 7.053 9.512 1.00 94.00 66 GLY A CA 1
ATOM 497 C C . GLY A 1 66 ? -7.695 5.735 9.507 1.00 94.00 66 GLY A C 1
ATOM 498 O O . GLY A 1 66 ? -7.263 5.290 10.569 1.00 94.00 66 GLY A O 1
ATOM 499 N N . GLY A 1 67 ? -7.537 5.106 8.341 1.00 95.25 67 GLY A N 1
ATOM 500 C CA . GLY A 1 67 ? -6.758 3.885 8.164 1.00 95.25 67 GLY A CA 1
ATOM 501 C C . GLY A 1 67 ? -5.315 4.152 7.737 1.00 95.25 67 GLY A C 1
ATOM 502 O O . GLY A 1 67 ? -4.894 5.292 7.532 1.00 95.25 67 GLY A O 1
ATOM 503 N N . THR A 1 68 ? -4.567 3.068 7.549 1.00 96.00 68 THR A N 1
ATOM 504 C CA . THR A 1 68 ? -3.195 3.085 7.029 1.00 96.00 68 THR A CA 1
ATOM 505 C C . THR A 1 68 ? -3.071 2.166 5.820 1.00 96.00 68 THR A C 1
ATOM 507 O O . THR A 1 68 ? -3.839 1.218 5.654 1.00 96.00 68 THR A O 1
ATOM 510 N N . ILE A 1 69 ? -2.103 2.455 4.951 1.00 94.81 69 ILE A N 1
ATOM 511 C CA . ILE A 1 69 ? -1.756 1.605 3.814 1.00 94.81 69 ILE A CA 1
ATOM 512 C C . ILE A 1 69 ? -0.259 1.333 3.831 1.00 94.81 69 ILE A C 1
ATOM 514 O O . ILE A 1 69 ? 0.540 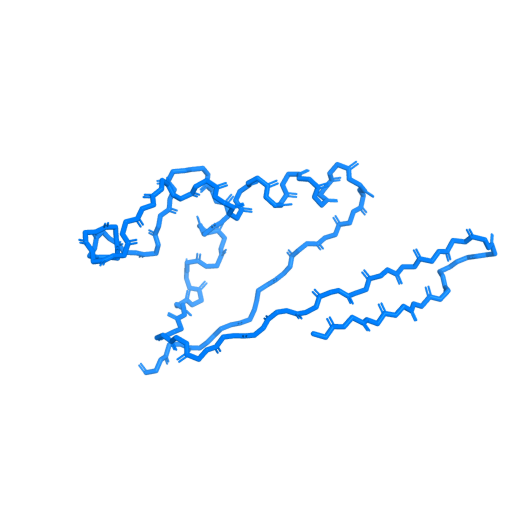2.252 3.989 1.00 94.81 69 ILE A O 1
ATOM 518 N N . ASP A 1 70 ? 0.096 0.070 3.625 1.00 93.56 70 ASP A N 1
ATOM 519 C CA . ASP A 1 70 ? 1.473 -0.399 3.594 1.00 93.56 70 ASP A CA 1
ATOM 520 C C . ASP A 1 70 ? 1.721 -1.282 2.371 1.00 93.56 70 ASP A C 1
ATOM 522 O O . ASP A 1 70 ? 0.808 -1.752 1.690 1.00 93.56 70 ASP A O 1
ATOM 526 N N . LEU A 1 71 ? 3.001 -1.494 2.092 1.00 92.81 71 LEU A N 1
ATOM 527 C CA . LEU A 1 71 ? 3.504 -2.213 0.934 1.00 92.81 71 LEU A CA 1
ATOM 528 C C . LEU A 1 71 ? 4.629 -3.140 1.381 1.00 92.81 71 LEU A C 1
ATOM 530 O O . LEU A 1 71 ? 5.526 -2.742 2.122 1.00 92.81 71 LEU A O 1
ATOM 534 N N . LYS A 1 72 ? 4.627 -4.358 0.845 1.00 92.81 72 LYS A N 1
ATOM 535 C CA . LYS A 1 72 ? 5.777 -5.261 0.874 1.00 92.81 72 LYS A CA 1
ATOM 536 C C . LYS A 1 72 ? 6.018 -5.761 -0.536 1.00 92.81 72 LYS A C 1
ATOM 538 O O . LYS A 1 72 ? 5.101 -6.236 -1.199 1.00 92.81 72 LYS A O 1
ATOM 543 N N . SER A 1 73 ? 7.250 -5.648 -1.002 1.00 92.50 73 SER A N 1
ATOM 544 C CA . SER A 1 73 ? 7.642 -6.153 -2.311 1.00 92.50 73 SER A CA 1
ATOM 545 C C . SER A 1 73 ? 9.115 -6.523 -2.302 1.00 92.50 73 SER A C 1
ATOM 547 O O . SER A 1 73 ? 9.885 -6.031 -1.482 1.00 92.50 73 SER A O 1
ATOM 549 N N . LYS A 1 74 ? 9.504 -7.403 -3.217 1.00 87.31 74 LYS A N 1
ATOM 550 C CA . LYS A 1 74 ? 10.895 -7.754 -3.462 1.00 87.31 74 LYS A CA 1
ATOM 551 C C . LYS A 1 74 ? 11.102 -7.776 -4.964 1.00 87.31 74 LYS A C 1
ATOM 553 O O . LYS A 1 74 ? 10.348 -8.441 -5.669 1.00 87.31 74 LYS A O 1
ATOM 558 N N . LYS A 1 75 ? 12.105 -7.046 -5.449 1.00 83.31 75 LYS A N 1
ATOM 559 C CA . LYS A 1 75 ? 12.495 -7.105 -6.859 1.00 83.31 75 LYS A CA 1
ATOM 560 C C . LYS A 1 75 ? 13.085 -8.487 -7.161 1.00 83.31 75 LYS A C 1
ATOM 562 O O . LYS A 1 75 ? 13.900 -8.978 -6.375 1.00 83.31 75 LYS A O 1
ATOM 567 N N . ASN A 1 76 ? 12.633 -9.098 -8.255 1.00 72.94 76 ASN A N 1
ATOM 568 C CA . ASN A 1 76 ? 13.165 -10.377 -8.740 1.00 72.94 76 ASN A CA 1
ATOM 569 C C . ASN A 1 76 ? 14.603 -10.248 -9.250 1.00 72.94 76 ASN A C 1
ATOM 571 O O . ASN A 1 76 ? 14.939 -9.170 -9.799 1.00 72.94 76 ASN A O 1
#